Protein AF-A0A5C7VXM4-F1 (afdb_monomer_lite)

Organism: NCBI:txid42354

Sequence (165 aa):
MNLGLFFLIAERDIQAVKIDALTHPGAWTRGLAARVILLTIHELDIDKVAGNKLRQALEDGKTPEDLRQQVTEAMRSIRRAQARAQRQFANLRNSTIAHRDPNAIQQYRDIIGIDGLEVTQIAADFYSGTSQFIEMIPRLLAHLSTLQGMIGQLTAQSARKGDGK

Foldseek 3Di:
DVVLVLLVVLLVQLVVLVCQLPPPPDLLSVLVSLLSNLVSLQPDPCCVVPNPVVVVLCVLLVHDPVLSVLLVVLSVLSVVLNVLSNVLCVVLVVDPPPDPHPPPVVNSCSSSVRPSVSSVVSSVSNVVSSVSNNVCPVVSVVSCPDPSSVVSNVVVVVVVVVVPD

Radius of gyration: 19.9 Å; chains: 1; bounding box: 44×34×54 Å

Secondary structure (DSSP, 8-state):
-HHHHHHHHHHHHHHHHHHHHHH-SSHHHHHHHHHHHHHHHHT--HHHHHSHHHHHHHHHTT--HHHHHHHHHHHHHHHHHHHHHHHHHHHHHHHHTSS--S-HHHHHHHHHTS-HHHHHHHHHHHHHHHHHHHHHHHHHHHHHTSHHHHHHHHHHHHHHHHTT-

Structure (mmCIF, N/CA/C/O backbone):
data_AF-A0A5C7VXM4-F1
#
_entry.id   AF-A0A5C7VXM4-F1
#
loop_
_atom_site.group_PDB
_atom_site.id
_atom_site.type_symbol
_atom_site.label_atom_id
_atom_site.label_alt_id
_atom_site.label_comp_id
_atom_site.label_asym_id
_atom_site.label_entity_id
_atom_site.label_seq_id
_atom_site.pdbx_PDB_ins_code
_atom_site.Cartn_x
_atom_site.Cartn_y
_atom_site.Cartn_z
_atom_site.occupancy
_atom_site.B_iso_or_equiv
_atom_site.auth_seq_id
_atom_site.auth_comp_id
_atom_site.auth_asym_id
_atom_site.auth_atom_id
_atom_site.pdbx_PDB_model_num
ATOM 1 N N . MET A 1 1 ? -13.248 3.991 9.426 1.00 59.12 1 MET A N 1
ATOM 2 C CA . MET A 1 1 ? -13.735 3.426 8.146 1.00 59.12 1 MET A CA 1
ATOM 3 C C . MET A 1 1 ? -12.988 3.946 6.913 1.00 59.12 1 MET A C 1
ATOM 5 O O . MET A 1 1 ? -12.838 3.179 5.977 1.00 59.12 1 MET A O 1
ATOM 9 N N . ASN A 1 2 ? -12.410 5.158 6.923 1.00 80.81 2 ASN A N 1
ATOM 10 C CA . ASN A 1 2 ? -11.593 5.654 5.796 1.00 80.81 2 ASN A CA 1
ATOM 11 C C . ASN A 1 2 ? -10.298 4.868 5.533 1.00 80.81 2 ASN A C 1
ATOM 13 O O . ASN A 1 2 ? -9.796 4.910 4.420 1.00 80.81 2 ASN A O 1
ATOM 17 N N . LEU A 1 3 ? -9.764 4.140 6.520 1.00 86.44 3 LEU A N 1
ATOM 18 C CA . LEU A 1 3 ? -8.511 3.395 6.361 1.00 86.44 3 LEU A CA 1
ATOM 19 C C . LEU A 1 3 ? -8.617 2.237 5.349 1.00 86.44 3 LEU A C 1
ATOM 21 O O . LEU A 1 3 ? -7.685 2.006 4.592 1.00 86.44 3 LEU A O 1
ATOM 25 N N . GLY A 1 4 ? -9.763 1.548 5.289 1.00 89.12 4 GLY A N 1
ATOM 26 C CA . GLY A 1 4 ? -9.992 0.521 4.265 1.00 89.12 4 GLY A CA 1
ATOM 27 C C . GLY A 1 4 ? -10.019 1.123 2.861 1.00 89.12 4 GLY A C 1
ATOM 28 O O . GLY A 1 4 ? -9.318 0.654 1.974 1.00 89.12 4 GLY A O 1
ATOM 29 N N . LEU A 1 5 ? -10.754 2.227 2.681 1.00 90.12 5 LEU A N 1
ATOM 30 C CA . LEU A 1 5 ? -10.785 2.966 1.413 1.00 90.12 5 LEU A CA 1
ATOM 31 C C . LEU A 1 5 ? -9.406 3.516 1.024 1.00 90.12 5 LEU A C 1
ATOM 33 O O . LEU A 1 5 ? -9.046 3.470 -0.144 1.00 90.12 5 LEU A O 1
ATOM 37 N N . PHE A 1 6 ? -8.627 3.993 1.997 1.00 91.56 6 PHE A N 1
ATOM 38 C CA . PHE A 1 6 ? -7.257 4.458 1.787 1.00 91.56 6 PHE A CA 1
ATOM 39 C C . PHE A 1 6 ? -6.378 3.372 1.151 1.00 91.56 6 PHE A C 1
ATOM 41 O O . PHE A 1 6 ? -5.701 3.643 0.163 1.00 91.56 6 PHE A O 1
ATOM 48 N N . PHE A 1 7 ? -6.437 2.135 1.658 1.00 93.62 7 PHE A N 1
ATOM 49 C CA . PHE A 1 7 ? -5.699 1.022 1.058 1.00 93.62 7 PHE A CA 1
ATOM 50 C C . PHE A 1 7 ? -6.275 0.584 -0.289 1.00 93.62 7 PHE A C 1
ATOM 52 O O . PHE A 1 7 ? -5.509 0.368 -1.220 1.00 93.62 7 PHE A O 1
ATOM 59 N N . LEU A 1 8 ? -7.601 0.537 -0.435 1.00 93.81 8 LEU A N 1
ATOM 60 C CA . LEU A 1 8 ? -8.244 0.160 -1.699 1.00 93.81 8 LEU A CA 1
ATOM 61 C C . LEU A 1 8 ? -7.911 1.119 -2.853 1.00 93.81 8 LEU A C 1
ATOM 63 O O . LEU A 1 8 ? -7.777 0.678 -3.992 1.00 93.81 8 LEU A O 1
ATOM 67 N N . ILE A 1 9 ? -7.758 2.418 -2.577 1.00 94.25 9 ILE A N 1
ATOM 68 C CA . ILE A 1 9 ? -7.317 3.398 -3.582 1.00 94.25 9 ILE A CA 1
ATOM 69 C C . ILE A 1 9 ? -5.877 3.097 -4.011 1.00 94.25 9 ILE A C 1
ATOM 71 O O . ILE A 1 9 ? -5.614 2.967 -5.202 1.00 94.25 9 ILE A O 1
ATOM 75 N N . ALA A 1 10 ? -4.968 2.895 -3.054 1.00 94.81 10 ALA A N 1
ATOM 76 C CA . ALA A 1 10 ? -3.578 2.551 -3.353 1.00 94.81 10 ALA A CA 1
ATOM 77 C C . ALA A 1 10 ? -3.465 1.242 -4.154 1.00 94.81 10 ALA A C 1
ATOM 79 O O . ALA A 1 10 ? -2.727 1.146 -5.133 1.00 94.81 10 ALA A O 1
ATOM 80 N N . GLU A 1 11 ? -4.245 0.229 -3.773 1.00 95.31 11 GLU A N 1
ATOM 81 C CA . GLU A 1 11 ? -4.345 -1.022 -4.514 1.00 95.31 11 GLU A CA 1
ATOM 82 C C . GLU A 1 11 ? -4.833 -0.806 -5.946 1.00 95.31 11 GLU A C 1
ATOM 84 O O . GLU A 1 11 ? -4.311 -1.438 -6.868 1.00 95.31 11 GLU A O 1
ATOM 89 N N . ARG A 1 12 ? -5.824 0.071 -6.142 1.00 96.12 12 ARG A N 1
ATOM 90 C CA . ARG A 1 12 ? -6.377 0.385 -7.460 1.00 96.12 12 ARG A CA 1
ATOM 91 C C . ARG A 1 12 ? -5.343 1.052 -8.364 1.00 96.12 12 ARG A C 1
ATOM 93 O O . ARG A 1 12 ? -5.257 0.672 -9.532 1.00 96.12 12 ARG A O 1
ATOM 100 N N . ASP A 1 13 ? -4.550 1.972 -7.829 1.00 96.06 13 ASP A N 1
ATOM 101 C CA . ASP A 1 13 ? -3.473 2.637 -8.567 1.00 96.06 13 ASP A CA 1
ATOM 102 C C . ASP A 1 13 ? -2.421 1.622 -9.040 1.00 96.06 13 ASP A C 1
ATOM 104 O O . ASP A 1 13 ? -2.056 1.601 -10.216 1.00 96.06 13 ASP A O 1
ATOM 108 N N . ILE A 1 14 ? -2.013 0.691 -8.169 1.00 96.31 14 ILE A N 1
ATOM 109 C CA . ILE A 1 14 ? -1.095 -0.402 -8.534 1.00 96.31 14 ILE A CA 1
ATOM 110 C C . ILE A 1 14 ? -1.730 -1.316 -9.595 1.00 96.31 14 ILE A C 1
ATOM 112 O O . ILE A 1 14 ? -1.075 -1.696 -10.569 1.00 96.31 14 ILE A O 1
ATOM 116 N N . GLN A 1 15 ? -3.019 -1.657 -9.460 1.00 95.75 15 GLN A N 1
ATOM 117 C CA . GLN A 1 15 ? -3.724 -2.500 -10.433 1.00 95.75 15 GLN A CA 1
ATOM 118 C C . GLN A 1 15 ? -3.776 -1.883 -11.830 1.00 95.75 15 GLN A C 1
ATOM 120 O O . GLN A 1 15 ? -3.775 -2.634 -12.806 1.00 95.75 15 GLN A O 1
ATOM 125 N N . ALA A 1 16 ? -3.827 -0.554 -11.932 1.00 97.25 16 ALA A N 1
ATOM 126 C CA . ALA A 1 16 ? -3.882 0.141 -13.212 1.00 97.25 16 ALA A CA 1
ATOM 127 C C . ALA A 1 16 ? -2.598 -0.038 -14.037 1.00 97.25 16 ALA A C 1
ATOM 129 O O . ALA A 1 16 ? -2.660 -0.007 -15.261 1.00 97.25 16 ALA A O 1
ATOM 130 N N . VAL A 1 17 ? -1.454 -0.266 -13.381 1.00 96.69 17 VAL A N 1
ATOM 131 C CA . VAL A 1 17 ? -0.135 -0.323 -14.035 1.00 96.69 17 VAL A CA 1
ATOM 132 C C . VAL A 1 17 ? 0.548 -1.692 -13.949 1.00 96.69 17 VAL A C 1
ATOM 134 O O . VAL A 1 17 ? 1.523 -1.933 -14.657 1.00 96.69 17 VAL A O 1
ATOM 137 N N . LYS A 1 18 ? 0.053 -2.624 -13.120 1.00 95.19 18 LYS A N 1
ATOM 138 C CA . LYS A 1 18 ? 0.721 -3.919 -12.874 1.00 95.19 18 LYS A CA 1
ATOM 139 C C . LYS A 1 18 ? 0.939 -4.768 -14.129 1.00 95.19 18 LYS A C 1
ATOM 141 O O . LYS A 1 18 ? 1.957 -5.442 -14.230 1.00 95.19 18 LYS A O 1
ATOM 146 N N . ILE A 1 19 ? -0.001 -4.750 -15.077 1.00 96.00 19 ILE A N 1
ATOM 147 C CA . ILE A 1 19 ? 0.126 -5.529 -16.318 1.00 96.00 19 ILE A CA 1
ATOM 148 C C . ILE A 1 19 ? 1.260 -4.959 -17.164 1.00 96.00 19 ILE A C 1
ATOM 150 O O . ILE A 1 19 ? 2.125 -5.706 -17.616 1.00 96.00 19 ILE A O 1
ATOM 154 N N . ASP A 1 20 ? 1.325 -3.636 -17.297 1.00 97.00 20 ASP A N 1
ATOM 155 C CA . ASP A 1 20 ? 2.408 -2.996 -18.033 1.00 97.00 20 ASP A CA 1
ATOM 156 C C . ASP A 1 20 ? 3.761 -3.200 -17.355 1.00 97.00 20 ASP A C 1
ATOM 158 O O . ASP A 1 20 ? 4.741 -3.471 -18.043 1.00 97.00 20 ASP A O 1
ATOM 162 N N . ALA A 1 21 ? 3.822 -3.159 -16.022 1.00 95.56 21 ALA A N 1
ATOM 163 C CA . ALA A 1 21 ? 5.048 -3.436 -15.274 1.00 95.56 21 ALA A CA 1
ATOM 164 C C . ALA A 1 21 ? 5.595 -4.849 -15.547 1.00 95.56 21 ALA A C 1
ATOM 166 O O . ALA A 1 21 ? 6.808 -5.031 -15.653 1.00 95.56 21 ALA A O 1
ATOM 167 N N . LEU A 1 22 ? 4.707 -5.837 -15.697 1.00 93.94 22 LEU A N 1
ATOM 168 C CA . LEU A 1 22 ? 5.070 -7.246 -15.861 1.00 93.94 22 LEU A CA 1
ATOM 169 C C . LEU A 1 22 ? 5.320 -7.645 -17.315 1.00 93.94 22 LEU A C 1
ATOM 171 O O . LEU A 1 22 ? 6.272 -8.368 -17.603 1.00 93.94 22 LEU A O 1
ATOM 175 N N . THR A 1 23 ? 4.453 -7.217 -18.232 1.00 95.31 23 THR A N 1
ATOM 176 C CA . THR A 1 23 ? 4.349 -7.847 -19.557 1.00 95.31 23 THR A CA 1
ATOM 177 C C . THR A 1 23 ? 4.543 -6.898 -20.729 1.00 95.31 23 THR A C 1
ATOM 179 O O . THR A 1 23 ? 4.612 -7.368 -21.863 1.00 95.31 23 THR A O 1
ATOM 182 N N . HIS A 1 24 ? 4.639 -5.582 -20.511 1.00 96.94 24 HIS A N 1
ATOM 183 C CA . HIS A 1 24 ? 4.784 -4.650 -21.630 1.00 96.94 24 HIS A CA 1
ATOM 184 C C . HIS A 1 24 ? 6.061 -4.966 -22.436 1.00 96.94 24 HIS A C 1
ATOM 186 O O . HIS A 1 24 ? 7.105 -5.201 -21.829 1.00 96.94 24 HIS A O 1
ATOM 192 N N . PRO A 1 25 ? 6.053 -4.953 -23.782 1.00 95.56 25 PRO A N 1
ATOM 193 C CA . PRO A 1 25 ? 7.221 -5.338 -24.588 1.00 95.56 25 PRO A CA 1
ATOM 194 C C . PRO A 1 25 ? 8.424 -4.392 -24.418 1.00 95.56 25 PRO A C 1
ATOM 196 O O . PRO A 1 25 ? 9.573 -4.832 -24.347 1.00 95.56 25 PRO A O 1
ATOM 199 N N . GLY A 1 26 ? 8.173 -3.086 -24.297 1.00 96.19 26 GLY A N 1
ATOM 200 C CA . GLY A 1 26 ? 9.206 -2.069 -24.079 1.00 96.19 26 GLY A CA 1
ATOM 201 C C . GLY A 1 26 ? 9.698 -2.001 -22.629 1.00 96.19 26 GLY A C 1
ATOM 202 O O . GLY A 1 26 ? 8.896 -1.789 -21.720 1.00 96.19 26 GLY A O 1
ATOM 203 N N . ALA A 1 27 ? 11.018 -2.107 -22.429 1.00 92.88 27 ALA A N 1
ATOM 204 C CA . ALA A 1 27 ? 11.663 -2.043 -21.111 1.00 92.88 27 ALA A CA 1
ATOM 205 C C . ALA A 1 27 ? 11.414 -0.717 -20.378 1.00 92.88 27 ALA A C 1
ATOM 207 O O . ALA A 1 27 ? 11.196 -0.711 -19.171 1.00 92.88 27 ALA A O 1
ATOM 208 N N . TRP A 1 28 ? 11.382 0.393 -21.119 1.00 92.06 28 TRP A N 1
ATOM 209 C CA . TRP A 1 28 ? 11.055 1.709 -20.573 1.00 92.06 28 TRP A CA 1
ATOM 210 C C . TRP A 1 28 ? 9.671 1.745 -19.930 1.00 92.06 28 TRP A C 1
ATOM 212 O O . TRP A 1 28 ? 9.546 2.156 -18.783 1.00 92.06 28 TRP A O 1
ATOM 222 N N . THR A 1 29 ? 8.636 1.282 -20.635 1.00 95.00 29 THR A N 1
ATOM 223 C CA . THR A 1 29 ? 7.269 1.286 -20.103 1.00 95.00 29 THR A CA 1
ATOM 224 C C . THR A 1 29 ? 7.133 0.351 -18.906 1.00 95.00 29 THR A C 1
ATOM 226 O O . THR A 1 29 ? 6.494 0.735 -17.931 1.00 95.00 29 THR A O 1
ATOM 229 N N . ARG A 1 30 ? 7.785 -0.825 -18.927 1.00 95.88 30 ARG A N 1
ATOM 230 C CA . ARG A 1 30 ? 7.827 -1.720 -17.756 1.00 95.88 30 ARG A CA 1
ATOM 231 C C . ARG A 1 30 ? 8.423 -1.015 -16.541 1.00 95.88 30 ARG A C 1
ATOM 233 O O . ARG A 1 30 ? 7.808 -0.994 -15.481 1.00 95.88 30 ARG A O 1
ATOM 240 N N . GLY A 1 31 ? 9.589 -0.392 -16.714 1.00 93.56 31 GLY A N 1
ATOM 241 C CA . GLY A 1 31 ? 10.260 0.364 -15.660 1.00 93.56 31 GLY A CA 1
ATOM 242 C C . GLY A 1 31 ? 9.429 1.546 -15.165 1.00 93.56 31 GLY A C 1
ATOM 243 O O . GLY A 1 31 ? 9.310 1.772 -13.964 1.00 93.56 31 GLY A O 1
ATOM 244 N N . LEU A 1 32 ? 8.785 2.277 -16.077 1.00 92.75 32 LEU A N 1
ATOM 245 C CA . LEU A 1 32 ? 7.925 3.404 -15.732 1.00 92.75 32 LEU A CA 1
ATOM 246 C C . LEU A 1 32 ? 6.716 2.949 -14.906 1.00 92.75 32 LEU A C 1
ATOM 248 O O . LEU A 1 32 ? 6.419 3.553 -13.879 1.00 92.75 32 LEU A O 1
ATOM 252 N N . ALA A 1 33 ? 6.055 1.866 -15.312 1.00 95.81 33 ALA A N 1
ATOM 253 C CA . ALA A 1 33 ? 4.955 1.274 -14.564 1.00 95.81 33 ALA A CA 1
ATOM 254 C C . ALA A 1 33 ? 5.419 0.761 -13.188 1.00 95.81 33 ALA A C 1
ATOM 256 O O . ALA A 1 33 ? 4.795 1.068 -12.175 1.00 95.81 33 ALA A O 1
ATOM 257 N N . ALA A 1 34 ? 6.561 0.071 -13.119 1.00 95.25 34 ALA A N 1
ATOM 258 C CA . ALA A 1 34 ? 7.166 -0.379 -11.864 1.00 95.25 34 ALA A CA 1
ATOM 259 C C . ALA A 1 34 ? 7.503 0.795 -10.922 1.00 95.25 34 ALA A C 1
ATOM 261 O O . ALA A 1 34 ? 7.279 0.731 -9.713 1.00 95.25 34 ALA A O 1
ATOM 262 N N . ARG A 1 35 ? 7.969 1.918 -11.472 1.00 92.38 35 ARG A N 1
ATOM 263 C CA . ARG A 1 35 ? 8.195 3.152 -10.715 1.00 92.38 35 ARG A CA 1
ATOM 264 C C . ARG A 1 35 ? 6.903 3.716 -10.132 1.00 92.38 35 ARG A C 1
ATOM 266 O O . ARG A 1 35 ? 6.924 4.155 -8.986 1.00 92.38 35 ARG A O 1
ATOM 273 N N . VAL A 1 36 ? 5.808 3.718 -10.895 1.00 93.62 36 VAL A N 1
ATOM 274 C CA . VAL A 1 36 ? 4.496 4.160 -10.392 1.00 93.62 36 VAL A CA 1
ATOM 275 C C . VAL A 1 36 ? 4.063 3.291 -9.211 1.00 93.62 36 VAL A C 1
ATOM 277 O O . VAL A 1 36 ? 3.665 3.833 -8.190 1.00 93.62 36 VAL A O 1
ATOM 280 N N . ILE A 1 37 ? 4.248 1.970 -9.285 1.00 95.69 37 ILE A N 1
ATOM 281 C CA . ILE A 1 37 ? 3.963 1.059 -8.162 1.00 95.69 37 ILE A CA 1
ATOM 282 C C . ILE A 1 37 ? 4.780 1.433 -6.917 1.00 95.69 37 ILE A C 1
ATOM 284 O O . ILE A 1 37 ? 4.223 1.575 -5.827 1.00 95.69 37 ILE A O 1
ATOM 288 N N . LEU A 1 38 ? 6.098 1.612 -7.071 1.00 94.25 38 LEU A N 1
ATOM 289 C CA . LEU A 1 38 ? 6.975 2.007 -5.964 1.00 94.25 38 LEU A CA 1
ATOM 290 C C . LEU A 1 38 ? 6.549 3.339 -5.346 1.00 94.25 38 LEU A C 1
ATOM 292 O O . LEU A 1 38 ? 6.534 3.456 -4.124 1.00 94.25 38 LEU A O 1
ATOM 296 N N . LEU A 1 39 ? 6.194 4.314 -6.184 1.00 92.38 39 LEU A N 1
ATOM 297 C CA . LEU A 1 39 ? 5.692 5.620 -5.769 1.00 92.38 39 LEU A CA 1
ATOM 298 C C . LEU A 1 39 ? 4.416 5.512 -4.952 1.00 92.38 39 LEU A C 1
ATOM 300 O O . LEU A 1 39 ? 4.371 6.015 -3.832 1.00 92.38 39 LEU A O 1
ATOM 304 N N . THR A 1 40 ? 3.415 4.813 -5.485 1.00 94.56 40 THR A N 1
ATOM 305 C CA . THR A 1 40 ? 2.133 4.624 -4.814 1.00 94.56 40 THR A CA 1
ATOM 306 C C . THR A 1 40 ? 2.335 4.053 -3.419 1.00 94.56 40 THR A C 1
ATOM 308 O O . THR A 1 40 ? 1.760 4.570 -2.473 1.00 94.56 40 THR A O 1
ATOM 311 N N . ILE A 1 41 ? 3.184 3.032 -3.261 1.00 94.75 41 ILE A N 1
ATOM 312 C CA . ILE A 1 41 ? 3.454 2.423 -1.950 1.00 94.75 41 ILE A CA 1
ATOM 313 C C . ILE A 1 41 ? 4.287 3.364 -1.061 1.00 94.75 41 ILE A C 1
ATOM 315 O O . ILE A 1 41 ? 4.037 3.472 0.141 1.00 94.75 41 ILE A O 1
ATOM 319 N N . HIS A 1 42 ? 5.284 4.044 -1.634 1.00 91.06 42 HIS A N 1
ATOM 320 C CA . HIS A 1 42 ? 6.172 4.968 -0.930 1.00 91.06 42 HIS A C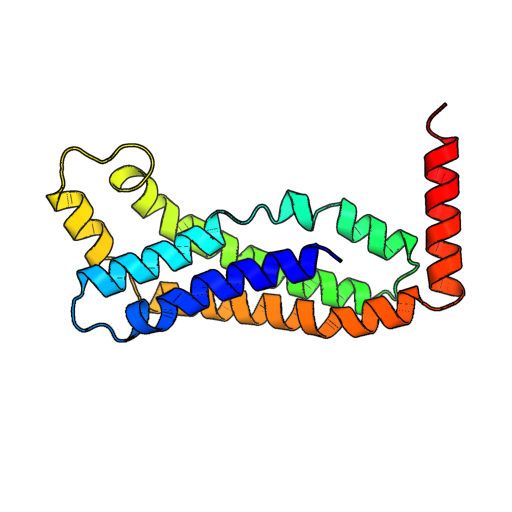A 1
ATOM 321 C C . HIS A 1 42 ? 5.410 6.128 -0.279 1.00 91.06 42 HIS A C 1
ATOM 323 O O . HIS A 1 42 ? 5.659 6.428 0.891 1.00 91.06 42 HIS A O 1
ATOM 329 N N . GLU A 1 43 ? 4.488 6.743 -1.020 1.00 89.12 43 GLU A N 1
ATOM 330 C CA . GLU A 1 43 ? 3.790 7.979 -0.649 1.00 89.12 43 GLU A CA 1
ATOM 331 C C . GLU A 1 43 ? 2.644 7.778 0.355 1.00 89.12 43 GLU A C 1
ATOM 333 O O . GLU A 1 43 ? 2.073 8.755 0.844 1.00 89.12 43 GLU A O 1
ATOM 338 N N . LEU A 1 44 ? 2.311 6.534 0.720 1.00 90.19 44 LEU A N 1
ATOM 339 C CA . LEU A 1 44 ? 1.266 6.274 1.709 1.00 90.19 44 LEU A CA 1
ATOM 340 C C . LEU A 1 44 ? 1.656 6.811 3.084 1.00 90.19 44 LEU A C 1
ATOM 342 O O . LEU A 1 44 ? 2.536 6.286 3.759 1.00 90.19 44 LEU A O 1
ATOM 346 N N . ASP A 1 45 ? 0.923 7.799 3.579 1.00 86.50 45 ASP A N 1
ATOM 347 C CA . ASP A 1 45 ? 1.096 8.283 4.949 1.00 86.50 45 ASP A CA 1
ATOM 348 C C .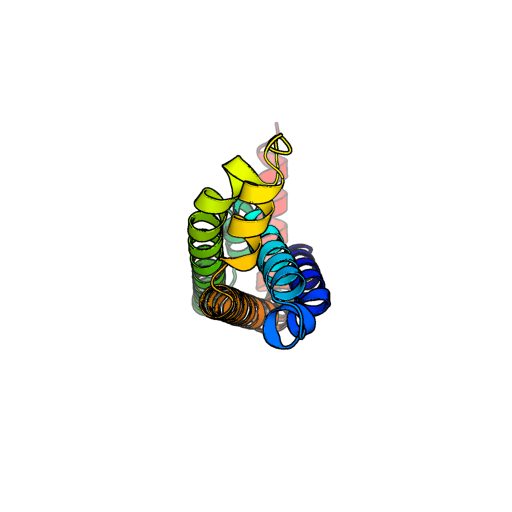 ASP A 1 45 ? 0.386 7.359 5.957 1.00 86.50 45 ASP A C 1
ATOM 350 O O . ASP A 1 45 ? -0.647 7.692 6.547 1.00 86.50 45 ASP A O 1
ATOM 354 N N . ILE A 1 46 ? 0.929 6.146 6.116 1.00 85.69 46 ILE A N 1
ATOM 355 C CA . ILE A 1 46 ? 0.373 5.097 6.977 1.00 85.69 46 ILE A CA 1
ATOM 356 C C . ILE A 1 46 ? 0.304 5.564 8.432 1.00 85.69 46 ILE A C 1
ATOM 358 O O . ILE A 1 46 ? -0.657 5.254 9.136 1.00 85.69 46 ILE A O 1
ATOM 362 N N . ASP A 1 47 ? 1.290 6.325 8.902 1.00 83.44 47 ASP A N 1
ATOM 363 C CA . ASP A 1 47 ? 1.321 6.809 10.281 1.00 83.44 47 ASP A CA 1
ATOM 364 C C . ASP A 1 47 ? 0.181 7.784 10.581 1.00 83.44 47 ASP A C 1
ATOM 366 O O . ASP A 1 47 ? -0.441 7.700 11.646 1.00 83.44 47 ASP A O 1
ATOM 370 N N . LYS A 1 48 ? -0.182 8.639 9.622 1.00 80.62 48 LYS A N 1
ATOM 371 C CA . LYS A 1 48 ? -1.323 9.547 9.763 1.00 80.62 48 LYS A CA 1
ATOM 372 C C . LYS A 1 48 ? -2.664 8.821 9.822 1.00 80.62 48 LYS A C 1
ATOM 374 O O . LYS A 1 48 ? -3.556 9.263 10.553 1.00 80.62 48 LYS A O 1
ATOM 379 N N . VAL A 1 49 ? -2.824 7.731 9.071 1.00 76.12 49 VAL A N 1
ATOM 380 C CA . VAL A 1 49 ? -4.112 7.020 8.959 1.00 76.12 49 VAL A CA 1
ATOM 381 C C . VAL A 1 49 ? -4.253 5.826 9.912 1.00 76.12 49 VAL A C 1
ATOM 383 O O . VAL A 1 49 ? -5.374 5.469 10.269 1.00 76.12 49 VAL A O 1
ATOM 386 N N . ALA A 1 50 ? -3.143 5.234 10.356 1.00 78.12 50 ALA A N 1
ATOM 387 C CA . ALA A 1 50 ? -3.101 3.989 11.124 1.00 78.12 50 ALA A CA 1
ATOM 388 C C . ALA A 1 50 ? -2.144 4.020 12.334 1.00 78.12 50 ALA A C 1
ATOM 390 O O . ALA A 1 50 ? -1.823 2.972 12.895 1.00 78.12 50 ALA A O 1
ATOM 391 N N . GLY A 1 51 ? -1.666 5.200 12.740 1.00 78.12 51 GLY A N 1
ATOM 392 C CA . GLY A 1 51 ? -0.860 5.384 13.950 1.00 78.12 51 GLY A CA 1
ATOM 393 C C . GLY A 1 51 ? -1.678 5.284 15.246 1.00 78.12 51 GLY A C 1
ATOM 394 O O . GLY A 1 51 ? -2.656 4.540 15.341 1.00 78.12 51 GLY A O 1
ATOM 395 N N . ASN A 1 52 ? -1.320 6.084 16.255 1.00 82.50 52 ASN A N 1
ATOM 396 C CA . ASN A 1 52 ? -1.941 6.043 17.592 1.00 82.50 52 ASN A CA 1
ATOM 397 C C . ASN A 1 52 ? -3.472 6.159 17.573 1.00 82.50 52 ASN A C 1
ATOM 399 O O . ASN A 1 52 ? -4.144 5.557 18.403 1.00 82.50 52 ASN A O 1
ATOM 403 N N . LYS A 1 53 ? -4.037 6.874 16.593 1.00 82.94 53 LYS A N 1
ATOM 404 C CA . LYS A 1 53 ? -5.491 7.014 16.430 1.00 82.94 53 LYS A CA 1
ATOM 405 C C . LYS A 1 53 ? -6.194 5.679 16.182 1.00 82.94 53 LYS A C 1
ATOM 407 O O . LYS A 1 53 ? -7.275 5.471 16.719 1.00 82.94 53 LYS A O 1
ATOM 412 N N . LEU A 1 54 ? -5.598 4.786 15.388 1.00 86.81 54 LEU A N 1
ATOM 413 C CA . LEU A 1 54 ? -6.177 3.469 15.120 1.00 86.81 54 LEU A CA 1
ATOM 414 C C . LEU A 1 54 ? -6.136 2.605 16.377 1.00 86.81 54 LEU A C 1
ATOM 416 O O . LEU A 1 54 ? -7.155 2.041 16.759 1.00 86.81 54 LEU A O 1
ATOM 420 N N . ARG A 1 55 ? -4.978 2.552 17.045 1.00 87.38 55 ARG A N 1
ATOM 421 C CA . ARG A 1 55 ? -4.820 1.811 18.301 1.00 87.38 55 ARG A CA 1
ATOM 422 C C . ARG A 1 55 ? -5.827 2.279 19.350 1.00 87.38 55 ARG A C 1
ATOM 424 O O . ARG A 1 55 ? -6.554 1.460 19.901 1.00 87.38 55 ARG A O 1
ATOM 431 N N . GLN A 1 56 ? -5.924 3.591 19.541 1.00 87.69 56 GLN A N 1
ATOM 432 C CA . GLN A 1 56 ? -6.873 4.187 20.468 1.00 87.69 56 GLN A CA 1
ATOM 433 C C . GLN A 1 56 ? -8.322 3.857 20.086 1.00 87.69 56 GLN A C 1
ATOM 435 O O . GLN A 1 56 ? -9.104 3.485 20.947 1.00 87.69 56 GLN A O 1
ATOM 440 N N . ALA A 1 57 ? -8.688 3.929 18.802 1.00 87.56 57 ALA A N 1
ATOM 441 C CA . ALA A 1 57 ? -10.040 3.588 18.358 1.00 87.56 57 ALA A CA 1
ATOM 442 C C . ALA A 1 57 ? -10.405 2.116 18.633 1.00 87.56 57 ALA A C 1
ATOM 444 O O . ALA A 1 57 ? -11.555 1.816 18.955 1.00 87.56 57 ALA A O 1
ATOM 445 N N . LEU A 1 58 ? -9.438 1.200 18.525 1.00 90.56 58 LEU A N 1
ATOM 446 C CA . LEU A 1 58 ? -9.638 -0.209 18.865 1.00 90.56 58 LEU A CA 1
ATOM 447 C C . LEU A 1 58 ? -9.799 -0.418 20.377 1.00 90.56 58 LEU A C 1
ATOM 449 O O . LEU A 1 58 ? -10.647 -1.212 20.790 1.00 90.56 58 LEU A O 1
ATOM 453 N N . GLU A 1 59 ? -9.008 0.288 21.188 1.00 90.81 59 GLU A N 1
ATOM 454 C CA . GLU A 1 59 ? -9.100 0.272 22.654 1.00 90.81 59 GLU A CA 1
ATOM 455 C C . GLU A 1 59 ? -10.437 0.857 23.138 1.00 90.81 59 GLU A C 1
ATOM 457 O O . GLU A 1 59 ? -11.144 0.210 23.910 1.00 90.81 59 GLU A O 1
ATOM 462 N N . ASP A 1 60 ? -10.843 2.014 22.608 1.00 90.06 60 ASP A N 1
ATOM 463 C CA . ASP A 1 60 ? -12.131 2.656 22.899 1.00 90.06 60 ASP A CA 1
ATOM 464 C C . ASP A 1 60 ? -13.310 1.733 22.561 1.00 90.06 60 ASP A C 1
ATOM 466 O O . ASP A 1 60 ? -14.276 1.636 23.312 1.00 90.06 60 ASP A O 1
ATOM 470 N N . GLY A 1 61 ? -13.226 1.018 21.435 1.00 89.50 61 GLY A N 1
ATOM 471 C CA . GLY A 1 61 ? -14.228 0.039 21.012 1.00 89.50 61 GLY A CA 1
ATOM 472 C C . GLY A 1 61 ? -14.237 -1.254 21.831 1.00 89.50 61 GLY A C 1
ATOM 473 O O . GLY A 1 61 ? -14.971 -2.178 21.480 1.00 89.50 61 GLY A O 1
ATOM 474 N N . LYS A 1 62 ? -13.402 -1.356 22.878 1.00 91.44 62 LYS A N 1
ATOM 475 C CA . LYS A 1 62 ? -13.182 -2.575 23.675 1.00 91.44 62 LYS A CA 1
ATOM 476 C C . LYS A 1 62 ? -12.965 -3.798 22.784 1.00 91.44 62 LYS A C 1
ATOM 478 O O . LYS A 1 62 ? -13.550 -4.855 23.007 1.00 91.44 62 LYS A O 1
ATOM 483 N N . THR A 1 63 ? -12.185 -3.617 21.721 1.00 92.06 63 THR A N 1
ATOM 484 C CA . THR A 1 63 ? -11.960 -4.661 20.720 1.00 92.06 63 THR A CA 1
ATOM 485 C C . THR A 1 63 ? -11.217 -5.838 21.365 1.00 92.06 63 THR A C 1
ATOM 487 O O . THR A 1 63 ? -10.247 -5.595 22.096 1.00 92.06 63 THR A O 1
ATOM 490 N N . PRO A 1 64 ? -11.615 -7.096 21.099 1.00 93.19 64 PRO A N 1
ATOM 491 C CA . PRO A 1 64 ? -10.920 -8.275 21.602 1.00 93.19 64 PRO A CA 1
ATOM 492 C C . PRO A 1 64 ? -9.419 -8.238 21.288 1.00 93.19 64 PRO A C 1
ATOM 494 O O . PRO A 1 64 ? -9.003 -7.698 20.259 1.00 93.19 64 PRO A O 1
ATOM 497 N N . GLU A 1 65 ? -8.591 -8.750 22.202 1.00 91.94 65 GLU A N 1
ATOM 498 C CA . GLU A 1 65 ? -7.125 -8.710 22.067 1.00 91.94 65 GLU A CA 1
ATOM 499 C C . GLU A 1 65 ? -6.646 -9.443 20.809 1.00 91.94 65 GLU A C 1
ATOM 501 O O . GLU A 1 65 ? -5.816 -8.917 20.075 1.00 91.94 65 GLU A O 1
ATOM 506 N N . ASP A 1 66 ? -7.231 -10.599 20.499 1.00 93.56 66 ASP A N 1
ATOM 507 C CA . ASP A 1 66 ? -6.924 -11.382 19.300 1.00 93.56 66 ASP A CA 1
ATOM 508 C C . ASP A 1 66 ? -7.188 -10.590 18.011 1.00 93.56 66 ASP A C 1
ATOM 510 O O . ASP A 1 66 ? -6.387 -10.626 17.075 1.00 93.56 66 ASP A O 1
ATOM 514 N N . LEU A 1 67 ? -8.282 -9.825 17.967 1.00 92.19 67 LEU A N 1
ATOM 515 C CA . LEU A 1 67 ? -8.630 -9.002 16.813 1.00 92.19 67 LEU A CA 1
ATOM 516 C C . LEU A 1 67 ? -7.722 -7.765 16.714 1.00 92.19 67 LEU A C 1
ATOM 518 O O . LEU A 1 67 ? -7.326 -7.376 15.616 1.00 92.19 67 LEU A O 1
ATOM 522 N N . ARG A 1 68 ? -7.313 -7.176 17.846 1.00 92.75 68 ARG A N 1
ATOM 523 C CA . ARG A 1 68 ? -6.309 -6.092 17.880 1.00 92.75 68 ARG A CA 1
ATOM 524 C C . ARG A 1 68 ? -4.929 -6.564 17.430 1.00 92.75 68 ARG A C 1
ATOM 526 O O . ARG A 1 68 ? -4.231 -5.830 16.720 1.00 92.75 68 ARG A O 1
ATOM 533 N N . GLN A 1 69 ? -4.543 -7.777 17.812 1.00 93.00 69 GLN A N 1
ATOM 534 C CA . GLN A 1 69 ? -3.286 -8.382 17.400 1.00 93.00 69 GLN A CA 1
ATOM 535 C C . GLN A 1 69 ? -3.265 -8.620 15.886 1.00 93.00 69 GLN A C 1
ATOM 537 O O . GLN A 1 69 ? -2.322 -8.177 15.231 1.00 93.00 69 GLN A O 1
ATOM 542 N N . GLN A 1 70 ? -4.332 -9.193 15.319 1.00 93.50 70 GLN A N 1
ATOM 543 C CA . GLN A 1 70 ? -4.464 -9.375 13.867 1.00 93.50 70 GLN A CA 1
ATOM 544 C C . GLN A 1 70 ? -4.352 -8.037 13.115 1.00 93.50 70 GLN A C 1
ATOM 546 O O . GLN A 1 70 ? -3.617 -7.936 12.131 1.00 93.50 70 GLN A O 1
ATOM 551 N N . VAL A 1 71 ? -4.984 -6.966 13.622 1.00 92.69 71 VAL A N 1
ATOM 552 C CA . VAL A 1 71 ? -4.848 -5.620 13.030 1.00 92.69 71 VAL A CA 1
ATOM 553 C C . VAL A 1 71 ? -3.401 -5.151 13.052 1.00 92.69 71 VAL A C 1
ATOM 555 O O . VAL A 1 71 ? -2.886 -4.642 12.057 1.00 92.69 71 VAL A O 1
ATOM 558 N N . THR A 1 72 ? -2.727 -5.333 14.182 1.00 91.69 72 THR A N 1
ATOM 559 C CA . THR A 1 72 ? -1.331 -4.928 14.349 1.00 91.69 72 THR A CA 1
ATOM 560 C C . THR A 1 72 ? -0.406 -5.694 13.405 1.00 91.69 72 THR A C 1
ATOM 562 O O . THR A 1 72 ? 0.511 -5.106 12.831 1.00 91.69 72 THR A O 1
ATOM 565 N N . GLU A 1 73 ? -0.638 -6.991 13.221 1.00 92.94 73 GLU A N 1
ATOM 566 C CA . GLU A 1 73 ? 0.129 -7.845 12.314 1.00 92.94 73 GLU A CA 1
ATOM 567 C C . GLU A 1 73 ? -0.054 -7.431 10.851 1.00 92.94 73 GLU A C 1
ATOM 569 O O . GLU A 1 73 ? 0.948 -7.205 10.165 1.00 92.94 73 GLU A O 1
ATOM 574 N N . ALA A 1 74 ? -1.296 -7.202 10.412 1.00 93.94 74 ALA A N 1
ATOM 575 C CA . ALA A 1 74 ? -1.583 -6.691 9.073 1.00 93.94 74 ALA A CA 1
ATOM 576 C C . ALA A 1 74 ? -0.872 -5.346 8.833 1.00 93.94 74 ALA A C 1
ATOM 578 O O . ALA A 1 74 ? -0.129 -5.179 7.864 1.00 93.94 74 ALA A O 1
ATOM 579 N N . MET A 1 75 ? -0.983 -4.408 9.779 1.00 92.75 75 MET A N 1
ATOM 580 C CA . MET A 1 75 ? -0.320 -3.104 9.684 1.00 92.75 75 MET A CA 1
ATOM 581 C C . MET A 1 75 ? 1.210 -3.205 9.657 1.00 92.75 75 MET A C 1
ATOM 583 O O . MET A 1 75 ? 1.866 -2.432 8.955 1.00 92.75 75 MET A O 1
ATOM 587 N N . ARG A 1 76 ? 1.805 -4.149 10.398 1.00 92.56 76 ARG A N 1
ATOM 588 C CA . ARG A 1 76 ? 3.251 -4.418 10.338 1.00 92.56 76 ARG A CA 1
ATOM 589 C C . ARG A 1 76 ? 3.665 -4.942 8.967 1.00 92.56 76 ARG A C 1
ATOM 591 O O . ARG A 1 76 ? 4.705 -4.516 8.471 1.00 92.56 76 ARG A O 1
ATOM 598 N N . SER A 1 77 ? 2.874 -5.831 8.367 1.00 94.19 77 SER A N 1
ATOM 599 C CA . SER A 1 77 ? 3.126 -6.347 7.017 1.00 94.19 77 SER A CA 1
ATOM 600 C C . SER A 1 77 ? 3.146 -5.211 5.988 1.00 94.19 77 SER A C 1
ATOM 602 O O . SER A 1 77 ? 4.143 -5.018 5.290 1.00 94.19 77 SER A O 1
ATOM 604 N N . ILE A 1 78 ? 2.119 -4.355 6.006 1.00 95.00 78 ILE A N 1
ATOM 605 C CA . ILE A 1 78 ? 2.014 -3.199 5.103 1.00 95.00 78 ILE A CA 1
ATOM 606 C C . ILE A 1 78 ? 3.209 -2.244 5.285 1.00 95.00 78 ILE A C 1
ATOM 608 O O . ILE A 1 78 ? 3.838 -1.834 4.309 1.00 95.00 78 ILE A O 1
ATOM 612 N N . ARG A 1 79 ? 3.590 -1.930 6.533 1.00 94.12 79 ARG A N 1
ATOM 613 C CA . ARG A 1 79 ? 4.753 -1.067 6.831 1.00 94.12 79 ARG A CA 1
ATOM 614 C C . ARG A 1 79 ? 6.075 -1.657 6.337 1.00 94.12 79 ARG A C 1
ATOM 616 O O . ARG A 1 79 ? 6.955 -0.908 5.921 1.00 94.12 79 ARG A O 1
ATOM 623 N N . ARG A 1 80 ? 6.244 -2.984 6.369 1.00 94.69 80 ARG A N 1
ATOM 624 C CA . ARG A 1 80 ? 7.444 -3.645 5.823 1.00 94.69 80 ARG A CA 1
ATOM 625 C C . ARG A 1 80 ? 7.520 -3.485 4.308 1.00 94.69 80 ARG A C 1
ATOM 627 O O . ARG A 1 80 ? 8.585 -3.124 3.810 1.00 94.69 80 ARG A O 1
ATOM 634 N N . ALA A 1 81 ? 6.408 -3.692 3.600 1.00 95.38 81 ALA A N 1
ATOM 635 C CA . ALA A 1 81 ? 6.339 -3.460 2.159 1.00 95.38 81 ALA A CA 1
ATOM 636 C C . ALA A 1 81 ? 6.654 -1.993 1.821 1.00 95.38 81 ALA A C 1
ATOM 638 O O . ALA A 1 81 ? 7.484 -1.720 0.954 1.00 95.38 81 ALA A O 1
ATOM 639 N N . GLN A 1 82 ? 6.104 -1.047 2.590 1.00 94.81 82 GLN A N 1
ATOM 640 C CA . GLN A 1 82 ? 6.425 0.371 2.441 1.00 94.81 82 GLN A CA 1
ATOM 641 C C . GLN A 1 82 ? 7.909 0.680 2.669 1.00 94.81 82 GLN A C 1
ATOM 643 O O . GLN A 1 82 ? 8.515 1.400 1.876 1.00 94.81 82 GLN A O 1
ATOM 648 N N . ALA A 1 83 ? 8.522 0.128 3.716 1.00 93.81 83 ALA A N 1
ATOM 649 C CA . ALA A 1 83 ? 9.941 0.339 3.990 1.00 93.81 83 ALA A CA 1
ATOM 650 C C . ALA A 1 83 ? 10.833 -0.213 2.862 1.00 93.81 83 ALA A C 1
ATOM 652 O O . ALA A 1 83 ? 11.855 0.389 2.529 1.00 93.81 83 ALA A O 1
ATOM 653 N N . ARG A 1 84 ? 10.451 -1.338 2.242 1.00 94.00 84 ARG A N 1
ATOM 654 C CA . ARG A 1 84 ? 11.139 -1.868 1.053 1.00 94.00 84 ARG A CA 1
ATOM 655 C C . ARG A 1 84 ? 10.965 -0.945 -0.152 1.00 94.00 84 ARG A C 1
ATOM 657 O O . ARG A 1 84 ? 11.962 -0.611 -0.789 1.00 94.00 84 ARG A O 1
ATOM 664 N N . ALA A 1 85 ? 9.743 -0.471 -0.407 1.00 92.69 85 ALA A N 1
ATOM 665 C CA . ALA A 1 85 ? 9.468 0.493 -1.470 1.00 92.69 85 ALA A CA 1
ATOM 666 C C . ALA A 1 85 ? 10.292 1.775 -1.292 1.00 92.69 85 ALA A C 1
ATOM 668 O O . ALA A 1 85 ? 10.933 2.223 -2.232 1.00 92.69 85 ALA A O 1
ATOM 669 N N . GLN A 1 86 ? 10.370 2.312 -0.070 1.00 90.31 86 GLN A N 1
ATOM 670 C CA . GLN A 1 86 ? 11.197 3.473 0.270 1.00 90.31 86 GLN A CA 1
ATOM 671 C C . GLN A 1 86 ? 12.677 3.270 -0.067 1.00 90.31 86 GLN A C 1
ATOM 673 O O . GLN A 1 86 ? 13.295 4.173 -0.623 1.00 90.31 86 GLN A O 1
ATOM 678 N N . ARG A 1 87 ? 13.253 2.099 0.237 1.00 89.69 87 ARG A N 1
ATOM 679 C CA . ARG A 1 87 ? 14.661 1.802 -0.081 1.00 89.69 87 ARG A CA 1
ATOM 680 C C . ARG A 1 87 ? 14.903 1.727 -1.584 1.00 89.69 87 ARG A C 1
ATOM 682 O O . ARG A 1 87 ? 15.856 2.332 -2.063 1.00 89.69 87 A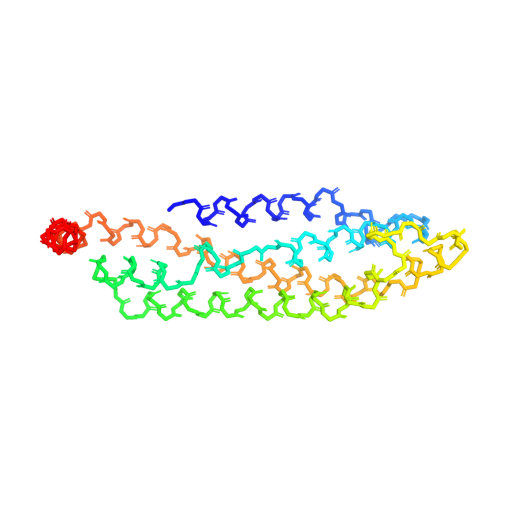RG A O 1
ATOM 689 N N . GLN A 1 88 ? 14.032 1.031 -2.315 1.00 87.44 88 GLN A N 1
ATOM 690 C CA . GLN A 1 88 ? 14.112 0.967 -3.778 1.00 87.44 88 GLN A CA 1
ATOM 691 C C . GLN A 1 88 ? 13.953 2.356 -4.400 1.00 87.44 88 GLN A C 1
ATOM 693 O O . GLN A 1 88 ? 14.686 2.746 -5.306 1.00 87.44 88 GLN A O 1
ATOM 698 N N . PHE A 1 89 ? 13.028 3.143 -3.859 1.00 82.81 89 PHE A N 1
ATOM 699 C CA . PHE A 1 89 ? 12.697 4.452 -4.382 1.00 82.81 89 PHE A CA 1
ATOM 700 C C . PHE A 1 89 ? 13.729 5.534 -4.047 1.00 82.81 89 PHE A C 1
ATOM 702 O O . PHE A 1 89 ? 13.941 6.439 -4.851 1.00 82.81 89 PHE A O 1
ATOM 709 N N . ALA A 1 90 ? 14.422 5.445 -2.907 1.00 77.88 90 ALA A N 1
ATOM 710 C CA . ALA A 1 90 ? 15.487 6.379 -2.534 1.00 77.88 90 ALA A CA 1
ATOM 711 C C . ALA A 1 90 ? 16.589 6.461 -3.604 1.00 77.88 90 ALA A C 1
ATOM 713 O O . ALA A 1 90 ? 17.096 7.548 -3.880 1.00 77.88 90 ALA A O 1
ATOM 714 N N . ASN A 1 91 ? 16.882 5.338 -4.262 1.00 68.50 91 ASN A N 1
ATOM 715 C CA . ASN A 1 91 ? 17.852 5.265 -5.353 1.00 68.50 91 ASN A CA 1
ATOM 716 C C . ASN A 1 91 ? 17.354 5.957 -6.638 1.00 68.50 91 ASN A C 1
ATOM 718 O O . ASN A 1 91 ? 18.161 6.457 -7.412 1.00 68.50 91 ASN A O 1
ATOM 722 N N . LEU A 1 92 ? 16.034 6.034 -6.844 1.00 72.50 92 LEU A N 1
ATOM 723 C CA . LEU A 1 92 ? 15.389 6.611 -8.034 1.00 72.50 92 LEU A CA 1
ATOM 724 C C . LEU A 1 92 ? 14.992 8.088 -7.853 1.00 72.50 92 LEU A C 1
ATOM 726 O O . LEU A 1 92 ? 14.847 8.836 -8.823 1.00 72.50 92 LEU A O 1
ATOM 730 N N . ARG A 1 93 ? 14.788 8.527 -6.605 1.00 65.00 93 ARG A N 1
ATOM 731 C CA . ARG A 1 93 ? 14.246 9.850 -6.258 1.00 65.00 93 ARG A CA 1
ATOM 732 C C . ARG A 1 93 ? 15.130 11.005 -6.731 1.00 65.00 93 ARG A C 1
ATOM 734 O O . ARG A 1 93 ? 14.593 12.030 -7.156 1.00 65.00 93 ARG A O 1
ATOM 741 N N . ASN A 1 94 ? 16.452 10.845 -6.661 1.00 57.22 94 ASN A N 1
ATOM 742 C CA . ASN A 1 94 ? 17.402 11.909 -6.996 1.00 57.22 94 ASN A CA 1
ATOM 743 C C . ASN A 1 94 ? 17.475 12.209 -8.49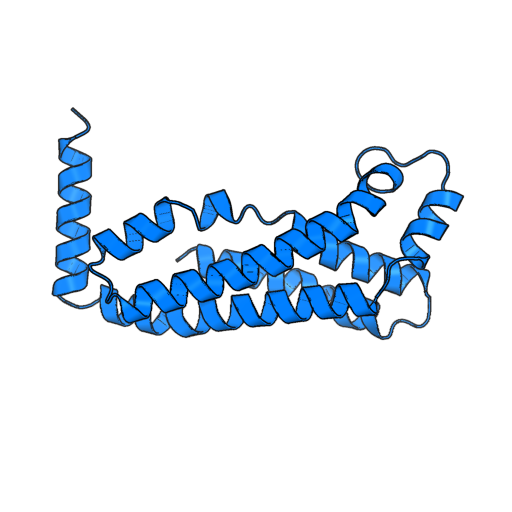7 1.00 57.22 94 ASN A C 1
ATOM 745 O O . ASN A 1 94 ? 17.843 13.321 -8.857 1.00 57.22 94 ASN A O 1
ATOM 749 N N . SER A 1 95 ? 17.089 11.267 -9.359 1.00 56.12 95 SER A N 1
ATOM 750 C CA . SER A 1 95 ? 17.217 11.426 -10.806 1.00 56.12 95 SER A CA 1
ATOM 751 C C . SER A 1 95 ? 15.908 11.744 -11.525 1.00 56.12 95 SER A C 1
ATOM 753 O O . SER A 1 95 ? 15.945 12.316 -12.610 1.00 56.12 95 SER A O 1
ATOM 755 N N . THR A 1 96 ? 14.737 11.413 -10.963 1.00 56.09 96 THR A N 1
ATOM 756 C CA . THR A 1 96 ? 13.507 11.363 -11.781 1.00 56.09 96 THR A CA 1
ATOM 757 C C . THR A 1 96 ? 12.278 12.135 -11.277 1.00 56.09 96 THR A C 1
ATOM 759 O O . THR A 1 96 ? 11.327 12.267 -12.053 1.00 56.09 96 THR A O 1
ATOM 762 N N . ILE A 1 97 ? 12.232 12.647 -10.036 1.00 57.50 97 ILE A N 1
ATOM 763 C CA . ILE A 1 97 ? 10.987 13.206 -9.443 1.00 57.50 97 ILE A CA 1
ATOM 764 C C . ILE A 1 97 ? 11.054 14.710 -9.156 1.00 57.50 97 ILE A C 1
ATOM 766 O O . ILE A 1 97 ? 10.266 15.468 -9.709 1.00 57.50 97 ILE A O 1
ATOM 770 N N . ALA A 1 98 ? 11.934 15.142 -8.245 1.00 53.06 98 ALA A N 1
ATOM 771 C CA . ALA A 1 98 ? 11.837 16.482 -7.646 1.00 53.06 98 ALA A CA 1
ATOM 772 C C . ALA A 1 98 ? 12.497 17.576 -8.499 1.00 53.06 98 ALA A C 1
ATOM 774 O O . ALA A 1 98 ? 12.081 18.728 -8.485 1.00 53.06 98 ALA A O 1
ATOM 775 N N . HIS A 1 99 ? 13.491 17.188 -9.289 1.00 53.53 99 HIS A N 1
ATOM 776 C CA . HIS A 1 99 ? 14.127 18.006 -10.303 1.00 53.53 99 HIS A CA 1
ATOM 777 C C . HIS A 1 99 ? 14.283 17.065 -11.488 1.00 53.53 99 HIS A C 1
ATOM 779 O O . HIS A 1 99 ? 14.937 16.034 -11.339 1.00 53.53 99 HIS A O 1
ATOM 785 N N . ARG A 1 100 ? 13.635 17.331 -12.630 1.00 57.28 100 ARG A N 1
ATOM 786 C CA . ARG A 1 100 ? 13.994 16.607 -13.857 1.00 57.28 100 ARG A CA 1
ATOM 787 C C . ARG A 1 100 ? 15.483 16.848 -14.048 1.00 57.28 100 ARG A C 1
ATOM 789 O O . ARG A 1 100 ? 15.867 17.971 -14.364 1.00 57.28 100 ARG A O 1
ATOM 796 N N . ASP A 1 101 ? 16.292 15.824 -13.800 1.00 62.94 101 ASP A N 1
ATOM 797 C CA . ASP A 1 101 ? 17.714 15.880 -14.082 1.00 62.94 101 ASP A CA 1
ATOM 798 C C . ASP A 1 101 ? 17.862 16.329 -15.547 1.00 62.94 101 ASP A C 1
ATOM 800 O O . ASP A 1 101 ? 17.226 15.725 -16.421 1.00 62.94 101 ASP A O 1
ATOM 804 N N . PRO A 1 102 ? 18.628 17.394 -15.846 1.00 69.94 102 PRO A N 1
ATOM 805 C CA . PRO A 1 102 ? 18.894 17.806 -17.223 1.00 69.94 102 PRO A CA 1
ATOM 806 C C . PRO A 1 102 ? 19.410 16.648 -18.095 1.00 69.94 102 PRO A C 1
ATOM 808 O O . PRO A 1 102 ? 19.248 16.658 -19.316 1.00 69.94 102 PRO A O 1
ATOM 811 N N . ASN A 1 103 ? 19.997 15.623 -17.473 1.00 80.38 103 ASN A N 1
ATOM 812 C CA . ASN A 1 103 ? 20.444 14.400 -18.106 1.00 80.38 103 ASN A CA 1
ATOM 813 C C . ASN A 1 103 ? 19.298 13.392 -18.324 1.00 80.38 103 ASN A C 1
ATOM 815 O O . ASN A 1 103 ? 19.115 12.419 -17.586 1.00 80.38 103 ASN A O 1
ATOM 819 N N . ALA A 1 104 ? 18.567 13.578 -19.424 1.00 80.19 104 ALA A N 1
ATOM 820 C CA . ALA A 1 104 ? 17.518 12.657 -19.866 1.00 80.19 104 ALA A CA 1
ATOM 821 C C . ALA A 1 104 ? 18.020 11.215 -20.104 1.00 80.19 104 ALA A C 1
ATOM 823 O O . ALA A 1 104 ? 17.254 10.265 -19.951 1.00 80.19 104 ALA A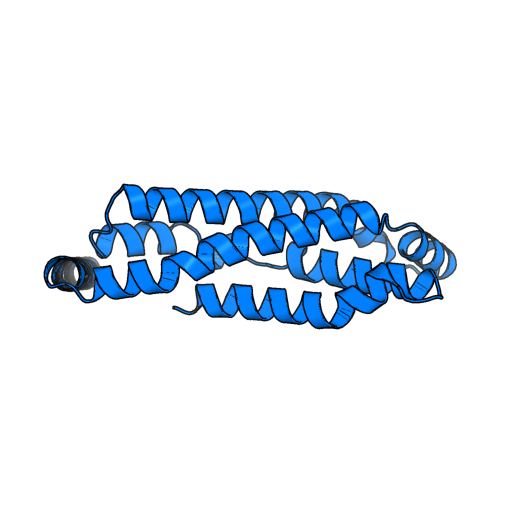 O 1
ATOM 824 N N . ILE A 1 105 ? 19.302 11.029 -20.445 1.00 83.69 105 ILE A N 1
ATOM 825 C CA . ILE A 1 105 ? 19.890 9.696 -20.650 1.00 83.69 105 ILE A CA 1
ATOM 826 C C . ILE A 1 105 ? 20.045 8.964 -19.315 1.00 83.69 105 ILE A C 1
ATOM 828 O O . ILE A 1 105 ? 19.796 7.760 -19.252 1.00 83.69 105 ILE A O 1
ATOM 832 N N . GLN A 1 106 ? 20.427 9.663 -18.244 1.00 83.06 106 GLN A N 1
ATOM 833 C CA . GLN A 1 106 ? 20.520 9.047 -16.921 1.00 83.06 106 GLN A CA 1
ATOM 834 C C . GLN A 1 106 ? 19.136 8.630 -16.416 1.00 83.06 106 GLN A C 1
ATOM 836 O O . GLN A 1 106 ? 18.963 7.487 -16.009 1.00 83.06 106 GLN A O 1
ATOM 841 N N . GLN A 1 107 ? 18.126 9.490 -16.573 1.00 80.50 107 GLN A N 1
ATOM 842 C CA . GLN A 1 107 ? 16.735 9.122 -16.280 1.00 80.50 107 GLN A CA 1
ATOM 843 C C . GLN A 1 107 ? 16.272 7.910 -17.088 1.00 80.50 107 GLN A C 1
ATOM 845 O O . GLN A 1 107 ? 15.604 7.025 -16.550 1.00 80.50 107 GLN A O 1
ATOM 850 N N . TYR A 1 108 ? 16.643 7.868 -18.376 1.00 85.88 108 TYR A N 1
ATOM 851 C CA . TYR A 1 108 ? 16.380 6.722 -19.236 1.00 85.88 108 TYR A CA 1
ATOM 852 C C . TYR A 1 108 ? 16.907 5.425 -18.619 1.00 85.88 108 TYR A C 1
ATOM 854 O O . TYR A 1 108 ? 16.152 4.470 -18.436 1.00 85.88 108 TYR A O 1
ATOM 862 N N . ARG A 1 109 ? 18.192 5.433 -18.249 1.00 87.56 109 ARG A N 1
ATOM 863 C CA . ARG A 1 109 ? 18.899 4.297 -17.646 1.00 87.56 109 ARG A CA 1
ATOM 864 C C . ARG A 1 109 ? 18.320 3.881 -16.301 1.00 87.56 109 ARG A C 1
ATOM 866 O O . ARG A 1 109 ? 18.144 2.689 -16.078 1.00 87.56 109 ARG A O 1
ATOM 873 N N . ASP A 1 110 ? 17.998 4.839 -15.443 1.00 87.31 110 ASP A N 1
ATOM 874 C CA . ASP A 1 110 ? 17.483 4.548 -14.107 1.00 87.31 110 ASP A CA 1
ATOM 875 C C . ASP A 1 110 ? 16.127 3.849 -14.178 1.00 87.31 110 ASP A C 1
ATOM 877 O O . ASP A 1 110 ? 15.900 2.888 -13.455 1.00 87.31 110 ASP A O 1
ATOM 881 N N . ILE A 1 111 ? 15.245 4.275 -15.088 1.00 88.44 111 ILE A N 1
ATOM 882 C CA . ILE A 1 111 ? 13.919 3.666 -15.251 1.00 88.44 111 ILE A CA 1
ATOM 883 C C . ILE A 1 111 ? 14.016 2.270 -15.868 1.00 88.44 111 ILE A C 1
ATOM 885 O O . ILE A 1 111 ? 13.381 1.350 -15.360 1.00 88.44 111 ILE A O 1
ATOM 889 N N . ILE A 1 112 ? 14.803 2.072 -16.934 1.00 90.50 112 ILE A N 1
ATOM 890 C CA . ILE A 1 112 ? 14.964 0.725 -17.519 1.00 90.50 112 ILE A CA 1
ATOM 891 C C . ILE A 1 112 ? 15.715 -0.235 -16.586 1.00 90.50 112 ILE A C 1
ATOM 893 O O . ILE A 1 112 ? 15.581 -1.445 -16.740 1.00 90.50 112 ILE A O 1
ATOM 897 N N . GLY A 1 113 ? 16.519 0.301 -15.663 1.00 89.25 113 GLY A N 1
ATOM 898 C CA . GLY A 1 113 ? 17.297 -0.452 -14.682 1.00 89.25 113 GLY A CA 1
ATOM 899 C C . GLY A 1 113 ? 16.517 -0.840 -13.427 1.00 89.25 113 GLY A C 1
ATOM 900 O O . GLY A 1 113 ? 17.083 -1.494 -12.555 1.00 89.25 113 GLY A O 1
ATOM 901 N N . ILE A 1 114 ? 15.240 -0.456 -13.317 1.00 91.19 114 ILE A N 1
ATOM 902 C CA . ILE A 1 114 ? 14.381 -0.877 -12.207 1.00 91.19 114 ILE A CA 1
ATOM 903 C C . ILE A 1 114 ? 14.221 -2.396 -12.242 1.00 91.19 114 ILE A C 1
ATOM 905 O O . ILE A 1 114 ? 13.791 -2.971 -13.244 1.00 91.19 114 ILE A O 1
ATOM 909 N N . ASP A 1 115 ? 14.511 -3.036 -11.112 1.00 91.00 115 ASP A N 1
ATOM 910 C CA . ASP A 1 115 ? 14.261 -4.459 -10.918 1.00 91.00 115 ASP A CA 1
ATOM 911 C C . ASP A 1 115 ? 12.750 -4.715 -10.800 1.00 91.00 115 ASP A C 1
ATOM 913 O O . ASP A 1 115 ? 12.146 -4.617 -9.729 1.00 91.00 115 ASP A O 1
ATOM 917 N N . GLY A 1 116 ? 12.122 -5.023 -11.935 1.00 90.12 116 GLY A N 1
ATOM 918 C CA . GLY A 1 116 ? 10.689 -5.295 -12.003 1.00 90.12 116 GLY A CA 1
ATOM 919 C C . GLY A 1 116 ? 10.249 -6.493 -11.156 1.00 90.12 116 GLY A C 1
ATOM 920 O O . GLY A 1 116 ? 9.114 -6.503 -10.675 1.00 90.12 116 GLY A O 1
ATOM 921 N N . LEU A 1 117 ? 11.125 -7.480 -10.928 1.00 91.38 117 LEU A N 1
ATOM 922 C CA . LEU A 1 117 ? 10.801 -8.640 -10.098 1.00 91.38 117 LEU A CA 1
ATOM 923 C C . LEU A 1 117 ? 10.726 -8.235 -8.625 1.00 91.38 117 LEU A C 1
ATOM 925 O O . LEU A 1 117 ? 9.745 -8.546 -7.950 1.00 91.38 117 LEU A O 1
ATOM 929 N N . GLU A 1 118 ? 11.711 -7.475 -8.150 1.00 93.69 118 GLU A N 1
ATOM 930 C CA . GLU A 1 118 ? 11.714 -6.945 -6.785 1.00 93.69 118 GLU A CA 1
ATOM 931 C C . GLU A 1 118 ? 10.529 -5.997 -6.544 1.00 93.69 118 GLU A C 1
ATOM 933 O O . GLU A 1 118 ? 9.857 -6.094 -5.516 1.00 93.69 118 GLU A O 1
ATOM 938 N N . VAL A 1 119 ? 10.193 -5.133 -7.511 1.00 94.69 119 VAL A N 1
ATOM 939 C CA . VAL A 1 119 ? 8.990 -4.283 -7.425 1.00 94.69 119 VAL A CA 1
ATOM 940 C C . VAL A 1 119 ? 7.715 -5.119 -7.340 1.00 94.69 119 VAL A C 1
ATOM 942 O O . VAL A 1 119 ? 6.833 -4.819 -6.534 1.00 94.69 119 VAL A O 1
ATOM 945 N N . THR A 1 120 ? 7.618 -6.185 -8.133 1.00 93.50 120 THR A N 1
ATOM 946 C CA . THR A 1 120 ? 6.471 -7.100 -8.098 1.00 93.50 120 THR A CA 1
ATOM 947 C C . THR A 1 120 ? 6.353 -7.780 -6.738 1.00 93.50 120 THR A C 1
ATOM 949 O O . THR A 1 120 ? 5.251 -7.866 -6.197 1.00 93.50 120 THR A O 1
ATOM 952 N N . GLN A 1 121 ? 7.471 -8.205 -6.147 1.00 95.31 121 GLN A N 1
ATOM 953 C CA . GLN A 1 121 ? 7.476 -8.802 -4.814 1.00 95.31 121 GLN A CA 1
ATOM 954 C C . GLN A 1 121 ? 7.028 -7.800 -3.743 1.00 95.31 121 GLN A C 1
ATOM 956 O O . GLN A 1 121 ? 6.227 -8.142 -2.878 1.00 95.31 121 GLN A O 1
ATOM 961 N N . ILE A 1 122 ? 7.495 -6.550 -3.811 1.00 96.44 122 ILE A N 1
ATOM 962 C CA . ILE A 1 122 ? 7.058 -5.483 -2.900 1.00 96.44 122 ILE A CA 1
ATOM 963 C C . ILE A 1 122 ? 5.549 -5.239 -3.030 1.00 96.44 122 ILE A C 1
ATOM 965 O O . ILE A 1 122 ? 4.857 -5.117 -2.018 1.00 96.44 122 ILE A O 1
ATOM 969 N N . ALA A 1 123 ? 5.028 -5.196 -4.258 1.00 96.31 123 ALA A N 1
ATOM 970 C CA . ALA A 1 123 ? 3.598 -5.043 -4.504 1.00 96.31 123 ALA A CA 1
ATOM 971 C C . ALA A 1 123 ? 2.797 -6.234 -3.962 1.00 96.31 123 ALA A C 1
ATOM 973 O O . ALA A 1 123 ? 1.761 -6.032 -3.334 1.00 96.31 123 ALA A O 1
ATOM 974 N N . ALA A 1 124 ? 3.279 -7.463 -4.156 1.00 95.69 124 ALA A N 1
ATOM 975 C CA . ALA A 1 124 ? 2.642 -8.669 -3.634 1.00 95.69 124 ALA A CA 1
ATOM 976 C C . ALA A 1 124 ? 2.588 -8.673 -2.097 1.00 95.69 124 ALA A C 1
ATOM 978 O O . AL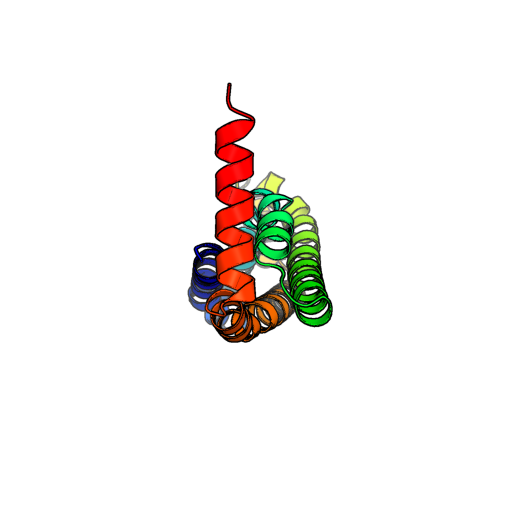A A 1 124 ? 1.530 -8.935 -1.526 1.00 95.69 124 ALA A O 1
ATOM 979 N N . ASP A 1 125 ? 3.685 -8.311 -1.426 1.00 96.00 125 ASP A N 1
ATOM 980 C CA . ASP A 1 125 ? 3.727 -8.169 0.034 1.00 96.00 125 ASP A CA 1
ATOM 981 C C . ASP A 1 125 ? 2.735 -7.098 0.517 1.00 96.00 125 ASP A C 1
ATOM 983 O O . ASP A 1 125 ? 2.021 -7.293 1.505 1.00 96.00 125 ASP A O 1
ATOM 987 N N . PHE A 1 126 ? 2.660 -5.969 -0.198 1.00 96.56 126 PHE A N 1
ATOM 988 C CA . PHE A 1 126 ? 1.713 -4.898 0.098 1.00 96.56 126 PHE A CA 1
ATOM 989 C C . PHE A 1 126 ? 0.258 -5.371 -0.039 1.00 96.56 126 PHE A C 1
ATOM 991 O O . PHE A 1 126 ? -0.528 -5.172 0.889 1.00 96.56 126 PHE A O 1
ATOM 998 N N . TYR A 1 127 ? -0.090 -6.049 -1.140 1.00 95.31 127 TYR A N 1
ATOM 999 C CA . TYR A 1 127 ? -1.410 -6.662 -1.342 1.00 95.31 127 TYR A CA 1
ATOM 1000 C C . TYR A 1 127 ? -1.736 -7.690 -0.258 1.00 95.31 127 TYR A C 1
ATOM 1002 O O . TYR A 1 127 ? -2.845 -7.718 0.264 1.00 95.31 127 TYR A O 1
ATOM 1010 N N . SER A 1 128 ? -0.769 -8.524 0.126 1.00 95.25 128 SER A N 1
ATOM 1011 C CA . SER A 1 128 ? -0.982 -9.513 1.181 1.00 95.25 128 SER A CA 1
ATOM 1012 C C . SER A 1 128 ? -1.305 -8.847 2.520 1.00 95.25 128 SER A C 1
ATOM 1014 O O . SER A 1 128 ? -2.223 -9.291 3.209 1.00 95.25 128 SER A O 1
ATOM 1016 N N . GLY A 1 129 ? -0.582 -7.788 2.897 1.00 94.81 129 GLY A N 1
ATOM 1017 C CA . GLY A 1 129 ? -0.847 -7.061 4.140 1.00 94.81 129 GLY A CA 1
ATOM 1018 C C . GLY A 1 129 ? -2.179 -6.303 4.125 1.00 94.81 129 GLY A C 1
ATOM 1019 O O . GLY A 1 129 ? -2.896 -6.284 5.125 1.00 94.81 129 GLY A O 1
ATOM 1020 N N . THR A 1 130 ? -2.533 -5.697 2.991 1.00 94.88 130 THR A N 1
ATOM 1021 C CA . THR A 1 130 ? -3.798 -4.962 2.819 1.00 94.88 130 THR A CA 1
ATOM 1022 C C . THR A 1 130 ? -5.007 -5.897 2.763 1.00 94.88 130 THR A C 1
ATOM 1024 O O . THR A 1 130 ? -5.992 -5.617 3.447 1.00 94.88 130 THR A O 1
ATOM 1027 N N . SER A 1 131 ? -4.913 -7.055 2.098 1.00 94.69 131 SER A N 1
ATOM 1028 C CA . SER A 1 131 ? -5.957 -8.097 2.115 1.00 94.69 131 SER A CA 1
ATOM 1029 C C . SER A 1 131 ? -6.246 -8.580 3.533 1.00 94.69 131 SER A C 1
ATOM 1031 O O . SER A 1 131 ? -7.398 -8.557 3.966 1.00 94.69 131 SER A O 1
ATOM 1033 N N . GLN A 1 132 ? -5.199 -8.910 4.304 1.00 94.12 132 GLN A N 1
ATOM 1034 C CA . GLN A 1 132 ? -5.341 -9.272 5.719 1.00 94.12 132 GLN A CA 1
ATOM 1035 C C . GLN A 1 132 ? -6.067 -8.179 6.506 1.00 94.12 132 GLN A C 1
ATOM 1037 O O . GLN A 1 132 ? -6.940 -8.473 7.318 1.00 94.12 132 GLN A O 1
ATOM 1042 N N . PHE A 1 133 ? -5.741 -6.906 6.257 1.00 93.50 133 PHE A N 1
ATOM 1043 C CA . PHE A 1 133 ? -6.422 -5.805 6.927 1.00 93.50 133 PHE A CA 1
ATOM 1044 C C . PHE A 1 133 ? -7.912 -5.720 6.551 1.00 93.50 133 PHE A C 1
ATOM 1046 O O . PHE A 1 133 ? -8.774 -5.599 7.426 1.00 93.50 133 PHE A O 1
ATOM 1053 N N . ILE A 1 134 ? -8.215 -5.788 5.253 1.00 92.88 134 ILE A N 1
ATOM 1054 C CA . ILE A 1 134 ? -9.569 -5.672 4.702 1.00 92.88 134 ILE A CA 1
ATOM 1055 C C . ILE A 1 134 ? -10.467 -6.806 5.208 1.00 92.88 134 ILE A C 1
ATOM 1057 O O . ILE A 1 134 ? -11.605 -6.549 5.606 1.00 92.88 134 ILE A O 1
ATOM 1061 N N . GLU A 1 135 ? -9.953 -8.032 5.281 1.00 93.25 135 GLU A N 1
ATOM 1062 C CA . GLU A 1 135 ? -10.679 -9.207 5.779 1.00 93.25 135 GLU A CA 1
ATOM 1063 C C . GLU A 1 135 ? -11.134 -9.072 7.243 1.00 93.25 135 GLU A C 1
ATOM 1065 O O . GLU A 1 135 ? -12.138 -9.670 7.641 1.00 93.25 135 GLU A O 1
ATOM 1070 N N . MET A 1 136 ? -10.457 -8.253 8.056 1.00 92.06 136 MET A N 1
ATOM 1071 C CA . MET A 1 136 ? -10.883 -8.004 9.439 1.00 92.06 136 MET A CA 1
ATOM 1072 C C . MET A 1 136 ? -11.942 -6.913 9.559 1.00 92.06 136 MET A C 1
ATOM 1074 O O . MET A 1 136 ? -12.612 -6.852 10.591 1.00 92.06 136 MET A O 1
ATOM 1078 N N . ILE A 1 137 ? -12.107 -6.039 8.559 1.00 91.56 137 ILE A N 1
ATOM 1079 C CA . ILE A 1 137 ? -13.052 -4.913 8.635 1.00 91.56 137 ILE A CA 1
ATOM 1080 C C . ILE A 1 137 ? -14.465 -5.391 9.012 1.00 91.56 137 ILE A C 1
ATOM 1082 O O . ILE A 1 137 ? -15.032 -4.818 9.944 1.00 91.56 137 ILE A O 1
ATOM 1086 N N . PRO A 1 138 ? -15.036 -6.448 8.397 1.00 92.56 138 PRO A N 1
ATOM 1087 C CA . PRO A 1 138 ? -16.352 -6.947 8.790 1.00 92.56 138 PRO A CA 1
ATOM 1088 C C . PRO A 1 138 ? -16.410 -7.406 10.250 1.00 92.56 138 PRO A C 1
ATOM 1090 O O . PRO A 1 138 ? -17.382 -7.117 10.943 1.00 92.56 138 PRO A O 1
ATOM 1093 N N . ARG A 1 139 ? -15.356 -8.071 10.745 1.00 92.94 139 ARG A N 1
ATOM 1094 C CA . ARG A 1 139 ? -15.274 -8.541 12.139 1.00 92.94 139 ARG A CA 1
ATOM 1095 C C . ARG A 1 139 ? -15.207 -7.373 13.119 1.00 92.94 139 ARG A C 1
ATOM 1097 O O . ARG A 1 139 ? -15.897 -7.383 14.133 1.00 92.94 139 ARG A O 1
ATOM 1104 N N . LEU A 1 140 ? -14.426 -6.343 12.789 1.00 91.06 140 LEU A N 1
ATOM 1105 C CA . LEU A 1 140 ? -14.356 -5.107 13.566 1.00 91.06 140 LEU A CA 1
ATOM 1106 C C . LEU A 1 140 ? -15.717 -4.413 13.610 1.00 91.06 140 LEU A C 1
ATOM 1108 O O . LEU A 1 140 ? -16.176 -4.044 14.684 1.00 91.06 140 LEU A O 1
ATOM 1112 N N . LEU A 1 141 ? -16.390 -4.268 12.468 1.00 90.62 141 LEU A N 1
ATOM 1113 C CA . LEU A 1 141 ? -17.712 -3.642 12.408 1.00 90.62 141 LEU A CA 1
ATOM 1114 C C . LEU A 1 141 ? -18.759 -4.431 13.201 1.00 90.62 141 LEU A C 1
ATOM 1116 O O . LEU A 1 141 ? -19.542 -3.824 13.928 1.00 90.62 141 LEU A O 1
ATOM 1120 N N . ALA A 1 142 ? -18.735 -5.761 13.110 1.00 92.38 142 ALA A N 1
ATOM 1121 C CA . ALA A 1 142 ? -19.618 -6.632 13.878 1.00 92.38 142 ALA A CA 1
ATOM 1122 C C . ALA A 1 142 ? -19.367 -6.534 15.391 1.00 92.38 142 ALA A C 1
ATOM 1124 O O . ALA A 1 142 ? -20.314 -6.533 16.169 1.00 92.38 142 ALA A O 1
ATOM 1125 N N . HIS A 1 143 ? -18.109 -6.415 15.826 1.00 91.50 143 HIS A N 1
ATOM 1126 C CA . HIS A 1 143 ? -17.799 -6.208 17.244 1.00 91.50 143 HIS A CA 1
ATOM 1127 C C . HIS A 1 143 ? -18.250 -4.828 17.730 1.00 91.50 143 HIS A C 1
ATOM 1129 O O . HIS A 1 143 ? -18.867 -4.700 18.787 1.00 91.50 143 HIS A O 1
ATOM 1135 N N . LEU A 1 144 ? -17.974 -3.783 16.950 1.00 89.25 144 LEU A N 1
ATOM 1136 C CA . LEU A 1 144 ? -18.326 -2.410 17.310 1.00 89.25 144 LEU A CA 1
ATOM 1137 C C . LEU A 1 144 ? -19.842 -2.183 17.373 1.00 89.25 144 LEU A C 1
ATOM 1139 O O . LEU A 1 144 ? -20.280 -1.303 18.110 1.00 89.25 144 LEU A O 1
ATOM 1143 N N . SER A 1 145 ? -20.641 -2.981 16.660 1.00 89.94 145 SER A N 1
ATOM 1144 C CA . SER A 1 145 ? -22.106 -2.946 16.744 1.00 89.94 145 SER A CA 1
ATOM 1145 C C . SER A 1 145 ? -22.686 -3.709 17.943 1.00 89.94 145 SER A C 1
ATOM 1147 O O . SER A 1 145 ? -23.895 -3.661 18.170 1.00 89.94 145 SER A O 1
ATOM 1149 N N . THR A 1 146 ? -21.860 -4.383 18.751 1.00 92.69 146 THR A N 1
ATOM 1150 C CA . THR A 1 146 ? -22.310 -4.995 20.012 1.00 92.69 146 THR A CA 1
ATOM 1151 C C . THR A 1 146 ? -22.553 -3.941 21.093 1.00 92.69 146 THR A C 1
ATOM 1153 O O . THR A 1 146 ? -21.964 -2.861 21.078 1.00 92.69 146 THR A O 1
ATOM 1156 N N . LEU A 1 147 ? -23.370 -4.270 22.104 1.00 89.06 147 LEU A N 1
ATOM 1157 C CA . LEU A 1 147 ? -23.580 -3.397 23.269 1.00 89.06 147 LEU A CA 1
ATOM 1158 C C . LEU A 1 147 ? -22.261 -3.017 23.956 1.00 89.06 147 LEU A C 1
ATOM 1160 O O . LEU A 1 147 ? -22.079 -1.864 24.335 1.00 89.06 147 LEU A O 1
ATOM 1164 N N . GLN A 1 148 ? -21.326 -3.961 24.088 1.00 88.00 148 GLN A N 1
ATOM 1165 C CA . GLN A 1 148 ? -20.022 -3.695 24.699 1.00 88.00 148 GLN A CA 1
ATOM 1166 C C . GLN A 1 148 ? -19.188 -2.716 23.867 1.00 88.00 148 GLN A C 1
ATOM 1168 O O . GLN A 1 148 ? -18.616 -1.782 24.436 1.00 88.00 148 GLN A O 1
ATOM 1173 N N . GLY A 1 149 ? -19.152 -2.905 22.544 1.00 87.25 149 GLY A N 1
ATOM 1174 C CA . GLY A 1 149 ? -18.452 -2.017 21.617 1.00 87.25 149 GLY A CA 1
ATOM 1175 C C . GLY A 1 149 ? -19.039 -0.605 21.614 1.00 87.25 149 GLY A C 1
ATOM 1176 O O . GLY A 1 149 ? -18.306 0.368 21.798 1.00 87.25 149 GLY A O 1
ATOM 1177 N N . MET A 1 150 ? -20.366 -0.491 21.514 1.00 89.50 150 MET A N 1
ATOM 1178 C CA . MET A 1 150 ? -21.073 0.794 21.534 1.00 89.50 150 MET A CA 1
ATOM 1179 C C . MET A 1 150 ? -20.893 1.539 22.863 1.00 89.50 150 MET A C 1
ATOM 1181 O O . MET A 1 150 ? -20.585 2.730 22.862 1.00 89.50 150 MET A O 1
ATOM 1185 N N . ILE A 1 151 ? -21.031 0.852 24.006 1.00 90.94 151 ILE A N 1
ATOM 1186 C CA . ILE A 1 151 ? -20.798 1.458 25.327 1.00 90.94 151 ILE A CA 1
ATOM 1187 C C . ILE A 1 151 ? -19.345 1.925 25.444 1.00 90.94 151 ILE A C 1
ATOM 1189 O O . ILE A 1 151 ? -19.101 3.039 25.907 1.00 90.94 151 ILE A O 1
ATOM 1193 N N . GLY A 1 152 ? -18.381 1.113 24.997 1.00 88.75 152 GLY A N 1
ATOM 1194 C CA . GLY A 1 152 ? -16.971 1.499 24.948 1.00 88.75 152 GLY A CA 1
ATOM 1195 C C . GLY A 1 152 ? -16.768 2.826 24.213 1.00 88.75 152 GLY A C 1
ATOM 1196 O O . GLY A 1 152 ? -16.253 3.786 24.791 1.00 88.75 152 GLY A O 1
ATOM 1197 N N . GLN A 1 153 ? -17.294 2.932 22.993 1.00 87.00 153 GLN A N 1
ATOM 1198 C CA . GLN A 1 153 ? -17.196 4.149 22.187 1.00 87.00 153 GLN A CA 1
ATOM 1199 C C . GLN A 1 153 ? -17.866 5.364 22.844 1.00 87.00 153 GLN A C 1
ATOM 1201 O O . GLN A 1 153 ? -17.280 6.448 22.864 1.00 87.00 153 GLN A O 1
ATOM 1206 N N . LEU A 1 154 ? -19.063 5.197 23.418 1.00 88.19 154 LEU A N 1
ATOM 1207 C CA . LEU A 1 154 ? -19.793 6.276 24.094 1.00 88.19 154 LEU A CA 1
ATOM 1208 C C . LEU A 1 154 ? -19.043 6.791 25.329 1.00 88.19 154 LEU A C 1
ATOM 1210 O O . LEU A 1 154 ? -18.951 8.004 25.542 1.00 88.19 154 LEU A O 1
ATOM 1214 N N . THR A 1 155 ? -18.473 5.884 26.127 1.00 89.25 155 THR A N 1
ATOM 1215 C CA . THR A 1 155 ? -17.679 6.256 27.308 1.00 89.25 155 THR A CA 1
ATOM 1216 C C . THR A 1 155 ? -16.409 7.009 26.916 1.00 89.25 155 THR A C 1
ATOM 1218 O O . THR A 1 155 ? -16.151 8.084 27.458 1.00 89.25 155 THR A O 1
ATOM 1221 N N . ALA A 1 156 ? -15.678 6.529 25.907 1.00 87.56 156 ALA A N 1
ATOM 1222 C CA . ALA A 1 156 ? -14.489 7.202 25.390 1.00 87.56 156 ALA A CA 1
ATOM 1223 C C . ALA A 1 156 ? -14.807 8.585 24.791 1.00 87.56 156 ALA A C 1
ATOM 1225 O O . ALA A 1 156 ? -14.065 9.548 24.992 1.00 87.56 156 ALA A O 1
ATOM 1226 N N . GLN A 1 157 ? -15.933 8.719 24.084 1.00 86.94 157 GLN A N 1
ATOM 1227 C CA . GLN A 1 157 ? -16.375 10.001 23.532 1.00 86.94 157 GLN A CA 1
ATOM 1228 C C . GLN A 1 157 ? -16.753 11.004 24.632 1.00 86.94 157 GLN A C 1
ATOM 1230 O O . GLN A 1 157 ? -16.465 12.195 24.503 1.00 86.94 157 GLN A O 1
ATOM 1235 N N . SER A 1 158 ? -17.379 10.528 25.709 1.00 82.81 158 SER A N 1
ATOM 1236 C CA . SER A 1 158 ? -17.769 11.354 26.857 1.00 82.81 158 SER A CA 1
ATOM 1237 C C . SER A 1 158 ? -16.547 11.842 27.637 1.00 82.81 158 SER A C 1
ATOM 1239 O O . SER A 1 158 ? -16.469 13.028 27.948 1.00 82.81 158 SER A O 1
ATOM 1241 N N . ALA A 1 159 ? -15.556 10.972 27.859 1.00 82.75 159 ALA A N 1
ATOM 1242 C CA . ALA A 1 159 ? -14.291 11.333 28.502 1.00 82.75 159 ALA A CA 1
ATOM 1243 C C . ALA A 1 159 ? -13.546 12.439 27.729 1.00 82.75 159 ALA A C 1
ATOM 1245 O O . ALA A 1 159 ? -13.191 13.467 28.298 1.00 82.75 159 ALA A O 1
ATOM 1246 N N . ARG A 1 160 ? -13.438 12.313 26.399 1.00 81.69 160 ARG A N 1
ATOM 1247 C CA . ARG A 1 160 ? -12.795 13.334 25.544 1.00 81.69 160 ARG A CA 1
ATOM 1248 C C . ARG A 1 160 ? -13.501 14.688 25.539 1.00 81.69 160 ARG A C 1
ATOM 1250 O O . ARG A 1 160 ? -12.855 15.704 25.312 1.00 81.69 160 ARG A O 1
ATOM 1257 N N . LYS A 1 161 ? -14.822 14.712 25.736 1.00 75.69 161 LYS A N 1
ATOM 1258 C CA . LYS A 1 161 ? -15.586 15.962 25.872 1.00 75.69 161 LYS A CA 1
ATOM 1259 C C . LYS A 1 161 ? -15.427 16.594 27.259 1.00 75.69 161 LYS A C 1
ATOM 1261 O O . LYS A 1 161 ? -15.625 17.799 27.377 1.00 75.69 161 LYS A O 1
ATOM 1266 N N . GLY A 1 162 ? -15.097 15.803 28.282 1.00 63.91 162 GLY A N 1
ATOM 1267 C CA . GLY A 1 162 ? -14.842 16.271 29.646 1.00 63.91 162 GLY A CA 1
ATOM 1268 C C . GLY A 1 162 ? -13.464 16.913 29.823 1.00 63.91 162 GLY A C 1
ATOM 1269 O O . GLY A 1 162 ? -13.375 17.947 30.475 1.00 63.91 162 GLY A O 1
ATOM 1270 N N . ASP A 1 163 ? -12.432 16.365 29.175 1.00 58.22 163 ASP A N 1
ATOM 1271 C CA . ASP A 1 163 ? -11.037 16.848 29.250 1.00 58.22 163 ASP A CA 1
ATOM 1272 C C . ASP A 1 163 ? -10.751 18.100 28.393 1.00 58.22 163 ASP A C 1
ATOM 1274 O O . ASP A 1 163 ? -9.638 18.619 28.382 1.00 58.22 163 ASP A O 1
ATOM 1278 N N . GLY A 1 164 ? -11.742 18.585 27.639 1.00 53.25 164 GLY A N 1
ATOM 1279 C CA . GLY A 1 164 ? -11.643 19.779 26.792 1.00 53.25 164 GLY A CA 1
ATOM 1280 C C . GLY A 1 164 ? -12.067 21.088 27.470 1.00 53.25 164 GLY A C 1
ATOM 1281 O O . GLY A 1 164 ? -12.418 22.028 26.754 1.00 53.25 164 GLY A O 1
ATOM 1282 N N . LYS A 1 165 ? -12.107 21.134 28.809 1.00 42.78 165 LYS A N 1
ATOM 1283 C CA . LYS A 1 165 ? -12.339 22.347 29.608 1.00 42.78 165 LYS A CA 1
ATOM 1284 C C . LYS A 1 165 ? -11.062 22.824 30.280 1.00 42.78 165 LYS A C 1
ATOM 1286 O O . LYS A 1 165 ? -10.364 21.970 30.862 1.00 42.78 165 LYS A O 1
#

pLDDT: mean 87.63, std 10.9, range [42.78, 97.25]